Protein AF-A0A836T3X4-F1 (afdb_monomer_lite)

Radius of gyration: 10.39 Å; chains: 1; bounding box: 24×19×22 Å

Secondary structure (DSSP, 8-state):
----HHHHHHHHHTT--HHHHHHHHHHHHH-S--HHHHHHHH---GGGG--

Structure (mmCIF, N/CA/C/O backbone):
data_AF-A0A836T3X4-F1
#
_entry.id   AF-A0A836T3X4-F1
#
loop_
_atom_site.group_PDB
_atom_site.id
_atom_site.type_symbol
_atom_site.label_atom_id
_atom_site.label_alt_id
_atom_site.label_comp_id
_atom_site.label_asym_id
_atom_site.label_entity_id
_atom_site.label_seq_id
_atom_site.pdbx_PDB_ins_code
_atom_site.Cartn_x
_atom_site.Cartn_y
_atom_site.Cartn_z
_atom_site.occupancy
_atom_site.B_iso_or_equiv
_atom_site.auth_seq_id
_atom_site.auth_comp_id
_atom_site.auth_asym_id
_atom_site.auth_atom_id
_atom_site.pdbx_PDB_model_num
ATOM 1 N N . MET A 1 1 ? -1.205 9.472 -5.401 1.00 74.31 1 MET A N 1
ATOM 2 C CA . MET A 1 1 ? -2.345 8.539 -5.305 1.00 74.31 1 MET A CA 1
ATOM 3 C C . MET A 1 1 ? -3.315 9.110 -4.287 1.00 74.31 1 MET A C 1
ATOM 5 O O . MET A 1 1 ? -2.919 9.264 -3.141 1.00 74.31 1 MET A O 1
ATOM 9 N N . GLU A 1 2 ? -4.527 9.48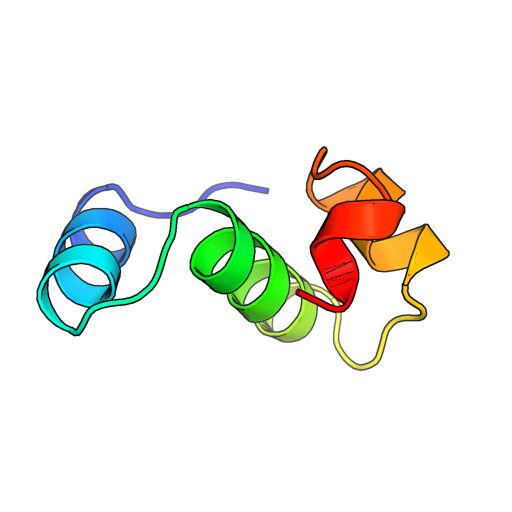3 -4.692 1.00 83.81 2 GLU A N 1
ATOM 10 C CA . GLU A 1 2 ? -5.554 9.959 -3.755 1.00 83.81 2 GLU A CA 1
ATOM 11 C C . GLU A 1 2 ? -6.553 8.835 -3.475 1.00 83.81 2 GLU A C 1
ATOM 13 O O . GLU A 1 2 ? -7.007 8.150 -4.393 1.00 83.81 2 GLU A O 1
ATOM 18 N N . ILE A 1 3 ? -6.856 8.617 -2.197 1.00 88.69 3 ILE A N 1
ATOM 19 C CA . ILE A 1 3 ? -7.902 7.708 -1.728 1.00 88.69 3 ILE A CA 1
ATOM 20 C C . ILE A 1 3 ? -8.912 8.540 -0.943 1.00 88.69 3 ILE A C 1
ATOM 22 O O . ILE A 1 3 ? -8.536 9.349 -0.098 1.00 88.69 3 ILE A O 1
ATOM 26 N N . SER A 1 4 ? -10.201 8.355 -1.228 1.00 92.56 4 SER A N 1
ATOM 27 C CA . SER A 1 4 ? -11.256 9.035 -0.475 1.00 92.56 4 SER A CA 1
ATOM 28 C C . SER A 1 4 ? -11.239 8.589 0.988 1.00 92.56 4 SER A C 1
ATOM 30 O O . SER A 1 4 ? -11.205 7.389 1.275 1.00 92.56 4 SER A O 1
ATOM 32 N N . GLU A 1 5 ? -11.370 9.539 1.915 1.00 91.88 5 GLU A N 1
ATOM 33 C CA . GLU A 1 5 ? -11.482 9.257 3.352 1.00 91.88 5 GLU A CA 1
ATOM 34 C C . GLU A 1 5 ? -12.628 8.291 3.671 1.00 91.88 5 GLU A C 1
ATOM 36 O O . GLU A 1 5 ? -12.501 7.439 4.550 1.00 91.88 5 GLU A O 1
ATOM 41 N N . LYS A 1 6 ? -13.730 8.356 2.910 1.00 93.94 6 LYS A N 1
ATOM 42 C CA . LYS A 1 6 ? -14.862 7.435 3.062 1.00 93.94 6 LYS A CA 1
ATOM 43 C C . LYS A 1 6 ? -14.455 5.991 2.765 1.00 93.94 6 LYS A C 1
ATOM 45 O O . LYS A 1 6 ? -14.858 5.087 3.491 1.00 93.94 6 LYS A O 1
ATOM 50 N N . VAL A 1 7 ? -13.669 5.772 1.711 1.00 92.25 7 VAL A N 1
ATOM 51 C CA . VAL A 1 7 ? -13.193 4.435 1.321 1.00 92.25 7 VAL A CA 1
ATOM 52 C C . VAL A 1 7 ? -12.208 3.909 2.358 1.00 92.25 7 VAL A C 1
ATOM 54 O O . VAL A 1 7 ? -12.363 2.780 2.818 1.00 92.25 7 VAL A O 1
ATOM 57 N N . LEU A 1 8 ? -11.264 4.749 2.793 1.00 92.50 8 LEU A N 1
ATOM 58 C CA . LEU A 1 8 ? -10.318 4.403 3.852 1.00 92.50 8 LEU A CA 1
ATOM 59 C C . LEU A 1 8 ? -11.053 4.002 5.141 1.00 92.50 8 LEU A C 1
ATOM 61 O O . LEU A 1 8 ? -10.786 2.942 5.693 1.00 92.50 8 LEU A O 1
ATOM 65 N N . ALA A 1 9 ? -12.032 4.796 5.584 1.00 94.19 9 ALA A N 1
ATOM 66 C CA . ALA A 1 9 ? -12.812 4.506 6.785 1.00 94.19 9 ALA A CA 1
ATOM 67 C C . ALA A 1 9 ? -13.627 3.208 6.671 1.00 94.19 9 ALA A C 1
ATOM 69 O O . ALA A 1 9 ? -13.727 2.454 7.640 1.00 94.19 9 ALA A O 1
ATOM 70 N N . MET A 1 10 ? -14.207 2.933 5.500 1.00 96.00 10 MET A N 1
ATOM 71 C CA . MET A 1 10 ? -14.965 1.704 5.264 1.00 96.00 10 MET A CA 1
ATOM 72 C C . MET A 1 10 ? -14.075 0.463 5.294 1.00 96.00 10 MET A C 1
ATOM 74 O O . MET A 1 10 ? -14.438 -0.512 5.945 1.00 96.00 10 MET A O 1
ATOM 78 N N . LEU A 1 11 ? -12.911 0.500 4.644 1.00 94.44 11 LEU A N 1
ATOM 79 C CA . LEU A 1 11 ? -11.985 -0.633 4.639 1.00 94.44 11 LEU A CA 1
ATOM 80 C C . LEU A 1 11 ? -11.402 -0.885 6.034 1.00 94.44 11 LEU A C 1
ATOM 82 O O . LEU A 1 11 ? -11.367 -2.028 6.479 1.00 94.44 11 LEU A O 1
ATOM 86 N N . THR A 1 12 ? -11.071 0.170 6.782 1.00 93.19 12 THR A N 1
ATOM 87 C CA . THR A 1 12 ? -10.650 0.027 8.184 1.00 93.19 12 THR A CA 1
ATOM 88 C C . THR A 1 12 ? -11.735 -0.630 9.043 1.00 93.19 12 THR A C 1
ATOM 90 O O . THR A 1 12 ? -11.436 -1.486 9.870 1.00 93.19 12 THR A O 1
ATOM 93 N N . ARG A 1 13 ? -13.018 -0.294 8.834 1.00 95.88 13 ARG A N 1
ATOM 94 C CA . ARG A 1 13 ? -14.144 -0.947 9.534 1.00 95.88 13 ARG A CA 1
ATOM 95 C C . ARG A 1 13 ? -14.320 -2.421 9.170 1.00 95.88 13 ARG A C 1
ATOM 97 O O . ARG A 1 13 ? -14.869 -3.165 9.975 1.00 95.88 13 ARG A O 1
ATOM 104 N N . LEU A 1 14 ? -13.871 -2.831 7.987 1.00 95.69 14 LEU A N 1
ATOM 105 C CA . LEU A 1 14 ? -13.848 -4.233 7.566 1.00 95.69 14 LEU A CA 1
ATOM 106 C C . LEU A 1 14 ? -12.651 -5.008 8.140 1.00 95.69 14 LEU A C 1
ATOM 108 O O . LEU A 1 14 ? -12.571 -6.214 7.937 1.00 95.69 14 LEU A O 1
ATOM 112 N N . GLY A 1 15 ? -11.752 -4.338 8.869 1.00 95.56 15 GLY A N 1
ATOM 113 C CA . GLY A 1 15 ? -10.598 -4.954 9.522 1.00 95.56 15 GLY A CA 1
ATOM 114 C C . GLY A 1 15 ? -9.277 -4.776 8.778 1.00 95.56 15 GLY A C 1
ATOM 115 O O . GLY A 1 15 ? -8.259 -5.245 9.274 1.00 95.56 15 GLY A O 1
ATOM 116 N N . PHE A 1 16 ? -9.264 -4.075 7.640 1.00 95.31 16 PHE A N 1
ATOM 117 C CA . PHE A 1 16 ? -8.019 -3.788 6.933 1.00 95.31 16 PHE A CA 1
ATOM 118 C C . PHE A 1 16 ? -7.172 -2.783 7.718 1.00 95.31 16 PHE A C 1
ATOM 120 O O . PHE A 1 16 ? -7.641 -1.729 8.159 1.00 95.31 16 PHE A O 1
ATOM 127 N N . THR A 1 17 ? -5.887 -3.074 7.835 1.00 94.19 17 THR A N 1
ATOM 128 C CA . THR A 1 17 ? -4.873 -2.130 8.282 1.00 94.19 17 THR A CA 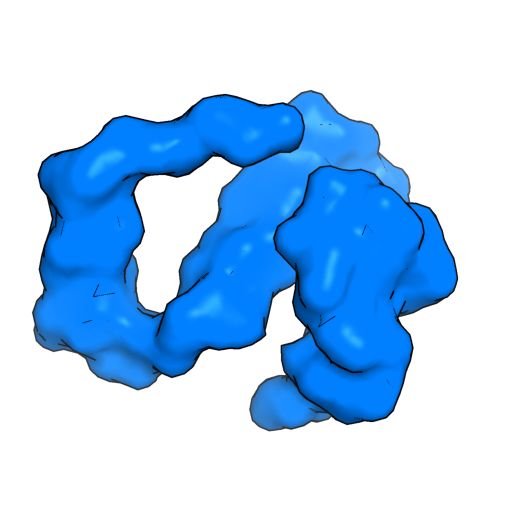1
ATOM 129 C C . THR A 1 17 ? -4.633 -1.060 7.220 1.00 94.19 17 THR A C 1
ATOM 131 O O . THR A 1 17 ? -4.908 -1.225 6.029 1.00 94.19 17 THR A O 1
ATOM 134 N N . LYS A 1 18 ? -4.037 0.060 7.637 1.00 91.06 18 LYS A N 1
ATOM 135 C CA . LYS A 1 18 ? -3.673 1.142 6.715 1.00 91.06 18 LYS A CA 1
ATOM 136 C C . LYS A 1 18 ? -2.768 0.657 5.573 1.00 91.06 18 LYS A C 1
ATOM 138 O O . LYS A 1 18 ? -2.894 1.164 4.463 1.00 91.06 18 LYS A O 1
ATOM 143 N N . TYR A 1 19 ? -1.869 -0.294 5.831 1.00 93.56 19 TYR A N 1
ATOM 144 C CA . TYR A 1 19 ? -0.972 -0.815 4.800 1.00 93.56 19 TYR A CA 1
ATOM 145 C C . TYR A 1 19 ? -1.715 -1.697 3.803 1.00 93.56 19 TYR A C 1
ATOM 147 O O . TYR A 1 19 ? -1.592 -1.458 2.607 1.00 93.56 19 TYR A O 1
ATOM 155 N N . GLU A 1 20 ? -2.574 -2.609 4.253 1.00 94.62 20 GLU A N 1
ATOM 156 C CA . GLU A 1 20 ? -3.365 -3.439 3.336 1.00 94.62 20 GLU A CA 1
ATOM 157 C C . GLU A 1 20 ? -4.274 -2.587 2.441 1.00 94.62 20 GLU A C 1
ATOM 159 O O . GLU A 1 20 ? -4.356 -2.828 1.236 1.00 94.62 20 GLU A O 1
ATOM 164 N N . VAL A 1 21 ? -4.891 -1.531 2.991 1.00 95.25 21 VAL A N 1
ATOM 165 C CA . VAL A 1 21 ? -5.697 -0.591 2.194 1.00 95.25 21 VAL A CA 1
ATOM 166 C C . VAL A 1 21 ? -4.864 0.071 1.104 1.00 95.25 21 VAL A C 1
ATOM 168 O O . VAL A 1 21 ? -5.288 0.129 -0.049 1.00 95.25 21 VAL A O 1
ATOM 171 N N . LEU A 1 22 ? -3.687 0.587 1.453 1.00 94.25 22 LEU A N 1
ATOM 172 C CA . LEU A 1 22 ? -2.827 1.285 0.502 1.00 94.25 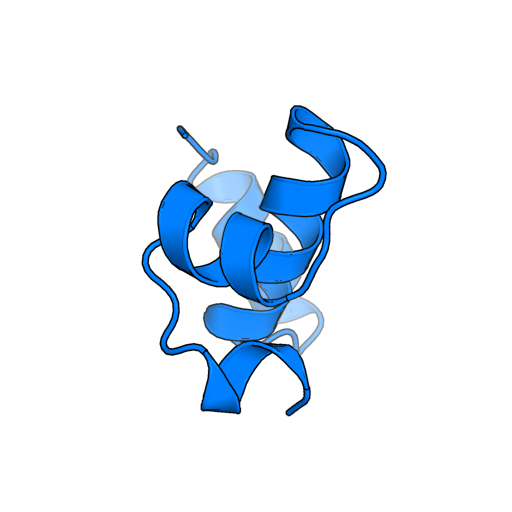22 LEU A CA 1
ATOM 173 C C . LEU A 1 22 ? -2.245 0.325 -0.547 1.00 94.25 22 LEU A C 1
ATOM 175 O O . LEU A 1 22 ? -2.193 0.688 -1.722 1.00 94.25 22 LEU A O 1
ATOM 179 N N . THR A 1 23 ? -1.878 -0.900 -0.164 1.00 95.31 23 THR A N 1
ATOM 180 C CA . THR A 1 23 ? -1.429 -1.958 -1.083 1.00 95.31 23 THR A CA 1
ATOM 181 C C . THR A 1 23 ? -2.532 -2.302 -2.080 1.00 95.31 23 THR A C 1
ATOM 183 O O . THR A 1 23 ? -2.316 -2.235 -3.293 1.00 95.31 23 THR A O 1
ATOM 186 N N . TYR A 1 24 ? -3.741 -2.580 -1.588 1.00 94.56 24 TYR A N 1
ATOM 187 C CA . TYR A 1 24 ? -4.898 -2.885 -2.427 1.00 94.56 24 TYR A CA 1
ATOM 188 C C . TYR A 1 24 ? -5.249 -1.726 -3.368 1.00 94.56 24 TYR A C 1
ATOM 190 O O . TYR A 1 24 ? -5.433 -1.928 -4.569 1.00 94.56 24 TYR A O 1
ATOM 198 N N . TRP A 1 25 ? -5.281 -0.495 -2.850 1.00 95.44 25 TRP A N 1
ATOM 199 C CA . TRP A 1 25 ? -5.570 0.695 -3.651 1.00 95.44 25 TRP A CA 1
ATOM 200 C C . TRP A 1 25 ? -4.528 0.913 -4.754 1.00 95.44 25 TRP A C 1
ATOM 202 O O . TRP A 1 25 ? -4.875 1.270 -5.877 1.00 95.44 25 TRP A O 1
ATOM 212 N N . THR A 1 26 ? -3.257 0.624 -4.473 1.00 95.62 26 THR A N 1
ATOM 213 C CA . THR A 1 26 ? -2.171 0.735 -5.457 1.00 95.62 26 THR A CA 1
ATOM 214 C C . THR A 1 26 ? -2.355 -0.248 -6.608 1.00 95.62 26 THR A C 1
ATOM 216 O O . THR A 1 26 ? -2.216 0.134 -7.768 1.00 95.62 26 THR A O 1
ATOM 219 N N . LEU A 1 27 ? -2.728 -1.493 -6.310 1.00 95.38 27 LEU A N 1
ATOM 220 C CA . LEU A 1 27 ? -3.030 -2.497 -7.332 1.00 95.38 27 LEU A CA 1
ATOM 221 C C . LEU A 1 27 ? -4.258 -2.119 -8.171 1.00 95.38 27 LEU A C 1
ATOM 223 O O . LEU A 1 27 ? -4.257 -2.315 -9.382 1.00 95.38 27 LEU A O 1
ATOM 227 N N . LEU A 1 28 ? -5.282 -1.531 -7.551 1.00 95.06 28 LEU A N 1
ATOM 228 C CA . LEU A 1 28 ? -6.468 -1.028 -8.250 1.00 95.06 28 LEU A CA 1
ATOM 229 C C . LEU A 1 28 ? -6.142 0.102 -9.234 1.00 95.06 28 LEU A C 1
ATOM 231 O O . LEU A 1 28 ? -6.680 0.127 -10.338 1.00 95.06 28 LEU A O 1
ATOM 235 N N . VAL A 1 29 ? -5.280 1.041 -8.833 1.00 95.00 29 VAL A N 1
ATOM 236 C CA . VAL A 1 29 ? -4.940 2.225 -9.639 1.00 95.00 29 VAL A CA 1
ATOM 237 C C . VAL A 1 29 ? -3.928 1.900 -10.737 1.00 95.00 29 VAL A C 1
ATOM 239 O O . VAL A 1 29 ? -4.047 2.410 -11.848 1.00 95.00 29 VAL A O 1
ATOM 242 N N . TYR A 1 30 ? -2.923 1.077 -10.436 1.00 95.94 30 TYR A N 1
ATOM 243 C CA . TYR A 1 30 ? -1.772 0.858 -11.318 1.00 95.94 30 TYR A CA 1
ATOM 244 C C . TYR A 1 30 ? -1.726 -0.537 -11.952 1.00 95.94 30 TYR A C 1
ATOM 246 O O . TYR A 1 30 ? -0.835 -0.797 -12.760 1.00 95.94 30 TYR A O 1
ATOM 254 N N . GLY A 1 31 ? -2.665 -1.421 -11.612 1.00 96.12 31 GLY A N 1
ATOM 255 C CA . GLY A 1 31 ? -2.689 -2.801 -12.083 1.00 96.12 31 GLY A CA 1
ATOM 256 C C . GLY A 1 31 ? -1.625 -3.685 -11.418 1.00 96.12 31 GLY A C 1
ATOM 257 O O . GLY A 1 31 ? -1.027 -3.296 -10.405 1.00 96.12 31 GLY A O 1
ATOM 258 N N . PRO A 1 32 ? -1.377 -4.888 -11.977 1.00 97.00 32 PRO A N 1
ATOM 259 C CA . PRO A 1 32 ? -0.355 -5.805 -11.483 1.00 97.00 32 PRO A CA 1
ATOM 260 C C . PRO A 1 32 ? 0.982 -5.085 -11.309 1.00 97.00 32 PRO A C 1
AT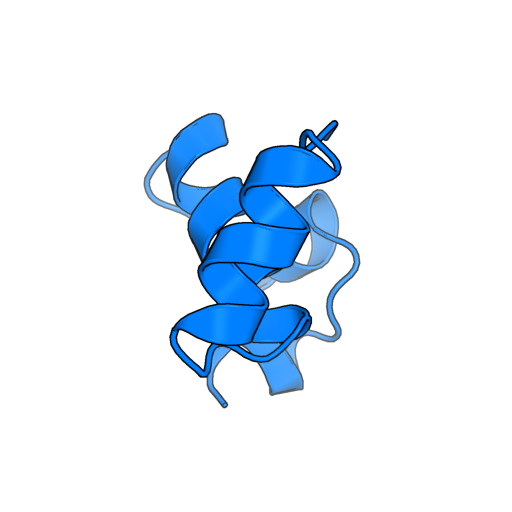OM 262 O O . PRO A 1 32 ? 1.506 -4.490 -12.246 1.00 97.00 32 PRO A O 1
ATOM 265 N N . SER A 1 33 ? 1.504 -5.108 -10.089 1.00 96.19 33 SER A N 1
ATOM 266 C CA . SER A 1 33 ? 2.731 -4.413 -9.708 1.00 96.19 33 SER A CA 1
ATOM 267 C C . SER A 1 33 ? 3.555 -5.320 -8.804 1.00 96.19 33 SER A C 1
ATOM 269 O O . SER A 1 33 ? 3.016 -6.076 -7.994 1.00 96.19 33 SER A O 1
ATOM 271 N N . THR A 1 34 ? 4.871 -5.240 -8.930 1.00 96.94 34 THR A N 1
ATOM 272 C CA . THR A 1 34 ? 5.819 -5.883 -8.018 1.00 96.94 34 THR A CA 1
ATOM 273 C C . THR A 1 34 ? 5.782 -5.215 -6.643 1.00 96.94 34 THR A C 1
ATOM 275 O O . THR A 1 34 ? 5.402 -4.051 -6.515 1.00 96.94 34 THR A O 1
ATOM 278 N N . ALA A 1 35 ? 6.249 -5.900 -5.594 1.00 95.44 35 ALA A N 1
ATOM 279 C CA . ALA A 1 35 ? 6.299 -5.300 -4.257 1.00 95.44 35 ALA A CA 1
ATOM 280 C C . ALA A 1 35 ? 7.162 -4.031 -4.188 1.00 95.44 35 ALA A C 1
ATOM 282 O O . ALA A 1 35 ? 6.871 -3.120 -3.412 1.00 95.44 35 ALA A O 1
ATOM 283 N N . LYS A 1 36 ? 8.192 -3.941 -5.040 1.00 96.69 36 LYS A N 1
ATOM 284 C CA . LYS A 1 36 ? 9.033 -2.748 -5.150 1.00 96.69 36 LYS A CA 1
ATOM 285 C C . LYS A 1 36 ? 8.219 -1.575 -5.686 1.00 96.69 36 LYS A C 1
ATOM 287 O O . LYS A 1 36 ? 8.186 -0.523 -5.060 1.00 96.69 36 LYS A O 1
ATOM 292 N N . GLU A 1 37 ? 7.503 -1.791 -6.784 1.00 96.94 37 GLU A N 1
ATOM 293 C CA . GLU A 1 37 ? 6.633 -0.773 -7.373 1.00 96.94 37 GLU A CA 1
ATOM 294 C C . GLU A 1 37 ? 5.496 -0.377 -6.431 1.00 96.94 37 GLU A C 1
ATOM 296 O O . GLU A 1 37 ? 5.143 0.796 -6.372 1.00 96.94 37 GLU A O 1
ATOM 301 N N . ILE A 1 38 ? 4.930 -1.323 -5.673 1.00 96.69 38 ILE A N 1
ATOM 302 C CA . ILE A 1 38 ? 3.910 -1.011 -4.666 1.00 96.69 38 ILE A CA 1
ATOM 303 C C . ILE A 1 38 ? 4.508 -0.104 -3.596 1.00 96.69 38 ILE A C 1
ATOM 305 O O . ILE A 1 38 ? 3.930 0.940 -3.310 1.00 96.69 38 ILE A O 1
ATOM 309 N N . SER A 1 39 ? 5.667 -0.452 -3.037 1.00 96.56 39 SER A N 1
ATOM 310 C CA . SER A 1 39 ? 6.343 0.361 -2.021 1.00 96.56 39 SER A CA 1
ATOM 311 C C . SER A 1 39 ? 6.629 1.782 -2.521 1.00 96.56 39 SER A C 1
ATOM 313 O O . SER A 1 39 ? 6.286 2.753 -1.848 1.00 96.56 39 SER A O 1
ATOM 315 N N . GLU A 1 40 ? 7.154 1.914 -3.741 1.00 96.06 40 GLU A N 1
ATOM 316 C CA . GLU A 1 40 ? 7.470 3.206 -4.364 1.00 96.06 40 GLU A CA 1
ATOM 317 C C . GLU A 1 40 ? 6.217 4.048 -4.662 1.00 96.06 40 GLU A C 1
ATOM 319 O O . GLU A 1 40 ? 6.207 5.250 -4.401 1.00 96.06 40 GLU A O 1
ATOM 324 N N . LYS A 1 41 ? 5.140 3.436 -5.175 1.00 95.44 41 LYS A N 1
ATOM 325 C CA . LYS A 1 41 ? 3.901 4.146 -5.555 1.00 95.44 41 LYS A CA 1
ATOM 326 C C . LYS A 1 41 ? 3.017 4.499 -4.354 1.00 95.44 41 LYS A C 1
ATOM 328 O O . LYS A 1 41 ? 2.333 5.522 -4.377 1.00 95.44 41 LYS A O 1
ATOM 333 N N . SER A 1 42 ? 3.003 3.646 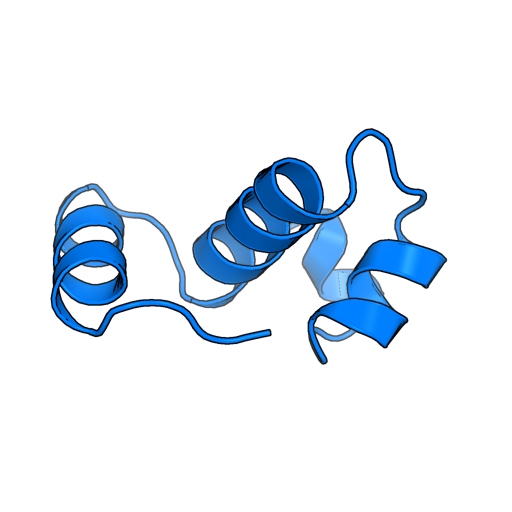-3.330 1.00 93.19 42 SER A N 1
ATOM 334 C CA . SER A 1 42 ? 2.123 3.765 -2.157 1.00 93.19 42 SER A CA 1
ATOM 335 C C . SER A 1 42 ? 2.770 4.465 -0.960 1.00 93.19 42 SER A C 1
ATOM 337 O O . SER A 1 42 ? 2.057 4.935 -0.073 1.00 93.19 42 SER A O 1
ATOM 339 N N . GLY A 1 43 ? 4.107 4.517 -0.906 1.00 93.06 43 GLY A N 1
ATOM 340 C CA . GLY A 1 43 ? 4.868 5.001 0.250 1.00 93.06 43 GLY A CA 1
ATOM 341 C C . GLY A 1 43 ? 4.902 4.025 1.433 1.00 93.06 43 GLY A C 1
ATOM 342 O O . GLY A 1 43 ? 5.382 4.378 2.511 1.00 93.06 43 GLY A O 1
ATOM 343 N N . ILE A 1 44 ? 4.386 2.807 1.264 1.00 93.94 44 ILE A N 1
ATOM 344 C CA . ILE A 1 44 ? 4.449 1.749 2.276 1.00 93.94 44 ILE A CA 1
ATOM 345 C C . ILE A 1 44 ? 5.870 1.164 2.300 1.00 93.94 44 ILE A C 1
ATOM 347 O O . ILE A 1 44 ? 6.450 0.945 1.234 1.00 93.94 44 ILE A O 1
ATOM 351 N N . PRO A 1 45 ? 6.444 0.850 3.476 1.00 94.19 45 PRO A N 1
ATOM 352 C CA . PRO A 1 45 ? 7.716 0.137 3.552 1.00 94.19 45 PRO A CA 1
ATOM 353 C C . PRO A 1 45 ? 7.667 -1.210 2.817 1.00 94.19 45 PRO A C 1
ATOM 355 O O . PRO A 1 45 ? 6.723 -1.971 2.991 1.00 94.19 45 PRO A O 1
ATOM 358 N N . TYR A 1 46 ? 8.699 -1.536 2.035 1.00 93.38 46 TYR A N 1
ATOM 359 C CA . TYR A 1 46 ? 8.739 -2.755 1.210 1.00 93.38 46 TYR A CA 1
ATOM 360 C C . TYR A 1 46 ? 8.426 -4.045 1.987 1.00 93.38 46 TYR A C 1
ATOM 362 O O . TYR A 1 46 ? 7.719 -4.916 1.490 1.00 93.38 46 TYR A O 1
ATOM 370 N N . ASN A 1 47 ? 8.914 -4.159 3.224 1.00 92.69 47 ASN A N 1
ATOM 371 C CA . ASN A 1 47 ? 8.655 -5.318 4.079 1.00 92.69 47 ASN A CA 1
ATOM 372 C C . ASN A 1 47 ? 7.180 -5.464 4.481 1.00 92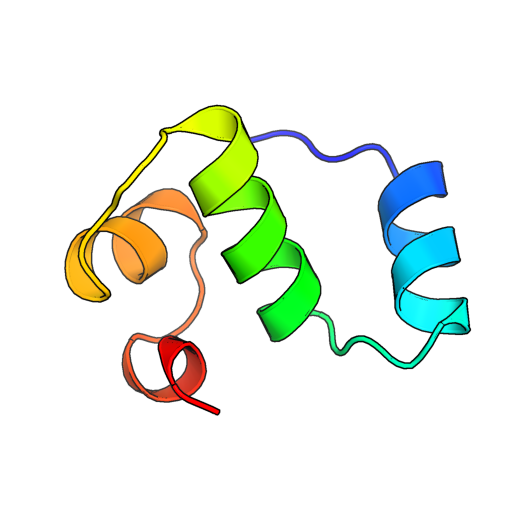.69 47 ASN A C 1
ATOM 374 O O . ASN A 1 47 ? 6.748 -6.581 4.712 1.00 92.69 47 ASN A O 1
ATOM 378 N N . ARG A 1 48 ? 6.417 -4.366 4.519 1.00 90.94 48 ARG A N 1
ATOM 379 C CA . ARG A 1 48 ? 4.988 -4.336 4.864 1.00 90.94 48 ARG A CA 1
ATOM 380 C C . ARG A 1 48 ? 4.072 -4.668 3.684 1.00 90.94 48 ARG A C 1
ATOM 382 O O . ARG A 1 48 ? 2.861 -4.690 3.851 1.00 90.94 48 ARG A O 1
ATOM 389 N N . VAL A 1 49 ? 4.619 -4.877 2.484 1.00 90.31 49 VAL A N 1
ATOM 390 C CA . VAL A 1 49 ? 3.820 -5.239 1.299 1.00 90.31 49 VAL A CA 1
ATOM 391 C C . VAL A 1 49 ? 3.335 -6.695 1.365 1.00 90.31 49 VAL A C 1
ATOM 393 O O . VAL A 1 49 ? 2.340 -7.025 0.728 1.00 90.31 49 VAL A O 1
ATOM 396 N N . TYR A 1 50 ? 4.022 -7.546 2.134 1.00 84.19 50 TYR A N 1
ATOM 397 C CA . TYR A 1 50 ? 3.722 -8.975 2.294 1.00 84.19 50 TYR A CA 1
ATOM 398 C C . TYR A 1 50 ? 3.200 -9.352 3.687 1.00 84.19 50 TYR A C 1
ATOM 400 O O . TYR A 1 50 ? 3.057 -10.543 3.961 1.00 84.19 50 TYR A O 1
ATOM 408 N N . ASP A 1 51 ? 2.997 -8.358 4.555 1.00 81.44 51 ASP A N 1
ATOM 409 C CA . ASP A 1 51 ? 2.320 -8.554 5.840 1.00 81.44 51 ASP A CA 1
ATOM 410 C C . ASP A 1 51 ? 0.864 -8.982 5.610 1.00 81.44 51 ASP A C 1
ATOM 412 O O . ASP A 1 51 ? 0.410 -9.883 6.351 1.00 81.44 51 ASP A O 1
#

Sequence (51 aa):
MEISEKVLAMLTRLGFTKYEVLTYWTLLVYGPSTAKEISEKSGIPYNRVYD

pLDDT: mean 93.39, std 4.2, range [74.31, 97.0]

Foldseek 3Di:
DDDDPVQVVVVVVVVDDPLNSLLVVCCVVPNDDDLVVSCVVRVDPSVSNVD